Protein AF-A0A3L7VH81-F1 (afdb_monomer_lite)

pLDDT: mean 81.97, std 15.49, range [39.56, 95.44]

Foldseek 3Di:
DDDDPVLCVVQPPCSLLCCQQPVPLVVVCVPDPDNDQAAEDQDPSNLSVVVVDPHWYKHWAAPPDDPDQPADDADRTTIHTRPVCSVVRVVVNVVSNVVSVPDDPCVVVVVVVVVVVVVVVD

Secondary structure (DSSP, 8-state):
-PPPHHHHHHHGGGHHHHIIIIIIIHHHHHT-SS--S-EEES-GGGGGGGGG-SS-EEEEEETTS-TT-S-EEETTEEEEE-GGGGGGHHHHHHHHHHHHTTS-SSHHHHHHHHHHHHHHT-

Sequence (122 aa):
MKVTRAQQILYGPTLHGHLHGQQIGGALLAESRIAPSVVLTDHDGMLHVRSHTKLPVALVRPLDGEPGAIGFTVGAAHICPHPNDAADEPVLRERLIALAAAVDLREPFERIRAAIDEAQRH

Structure (mmCIF, N/CA/C/O backbone):
data_AF-A0A3L7VH81-F1
#
_entry.id   AF-A0A3L7VH81-F1
#
loop_
_atom_site.group_PDB
_atom_site.id
_atom_site.type_symbol
_atom_site.label_atom_id
_atom_site.label_alt_id
_atom_site.label_comp_id
_atom_site.label_asym_id
_atom_site.label_entity_id
_atom_site.label_seq_id
_atom_site.pdbx_PDB_ins_code
_atom_site.Cartn_x
_atom_site.Cartn_y
_atom_site.Cartn_z
_atom_site.occupancy
_atom_site.B_iso_or_equiv
_atom_site.auth_seq_id
_atom_site.auth_comp_id
_atom_site.auth_asym_id
_atom_site.auth_atom_id
_atom_site.pdbx_PDB_model_num
ATOM 1 N N . MET A 1 1 ? -5.034 16.558 17.437 1.00 46.41 1 MET A N 1
ATOM 2 C CA . MET A 1 1 ? -3.939 17.552 17.544 1.00 46.41 1 MET A CA 1
ATOM 3 C C . MET A 1 1 ? -4.303 18.762 16.691 1.00 46.41 1 MET A C 1
ATOM 5 O O . MET A 1 1 ? -4.604 18.574 15.520 1.00 46.41 1 MET A O 1
ATOM 9 N N . LYS A 1 2 ? -4.383 19.969 17.268 1.00 39.56 2 LYS A N 1
ATOM 10 C CA . LYS A 1 2 ? -4.853 21.180 16.567 1.00 39.56 2 LYS A CA 1
ATOM 11 C C . LYS A 1 2 ? -3.643 21.940 16.014 1.00 39.56 2 LYS A C 1
ATOM 13 O O . LYS A 1 2 ? -2.798 22.373 16.790 1.00 39.56 2 LYS A O 1
ATOM 18 N N . VAL A 1 3 ? -3.547 22.060 14.691 1.00 46.62 3 VAL A N 1
ATOM 19 C CA . VAL A 1 3 ? -2.471 22.796 14.005 1.00 46.62 3 VAL A CA 1
ATOM 20 C C . VAL A 1 3 ? -2.460 24.255 14.471 1.00 46.62 3 VAL A C 1
ATOM 22 O O . VAL A 1 3 ? -3.508 24.902 14.512 1.00 46.62 3 VAL A O 1
ATOM 25 N N . THR A 1 4 ? -1.290 24.775 14.843 1.00 60.12 4 THR A N 1
ATOM 26 C CA . THR A 1 4 ? -1.159 26.163 15.312 1.00 60.12 4 THR A CA 1
ATOM 27 C C . THR A 1 4 ? -1.018 27.139 14.143 1.00 60.12 4 THR A C 1
ATOM 29 O O . THR A 1 4 ? -0.434 26.824 13.105 1.00 60.12 4 THR A O 1
ATOM 32 N N . ARG A 1 5 ? -1.508 28.370 14.323 1.00 50.38 5 ARG A N 1
ATOM 33 C CA . ARG A 1 5 ? -1.435 29.431 13.302 1.00 50.38 5 ARG A CA 1
ATOM 34 C C . ARG A 1 5 ? 0.009 29.766 12.899 1.00 50.38 5 ARG A C 1
ATOM 36 O O . ARG A 1 5 ? 0.254 30.106 11.750 1.00 50.38 5 ARG A O 1
ATOM 43 N N . ALA A 1 6 ? 0.967 29.597 13.811 1.00 59.94 6 ALA A N 1
ATOM 44 C CA . ALA A 1 6 ? 2.391 29.759 13.526 1.00 59.94 6 ALA A CA 1
ATOM 45 C C . ALA A 1 6 ? 2.921 28.685 12.556 1.00 59.94 6 ALA A C 1
ATOM 47 O O . ALA A 1 6 ? 3.645 29.014 11.622 1.00 59.94 6 ALA A O 1
ATOM 48 N N . GLN A 1 7 ? 2.508 27.421 12.712 1.00 51.53 7 GLN A N 1
ATOM 49 C CA . GLN A 1 7 ? 2.886 26.329 11.803 1.00 51.53 7 GLN A CA 1
ATOM 50 C C . GLN A 1 7 ? 2.276 26.510 10.404 1.00 51.53 7 GLN A C 1
ATOM 52 O O . GLN A 1 7 ? 2.946 26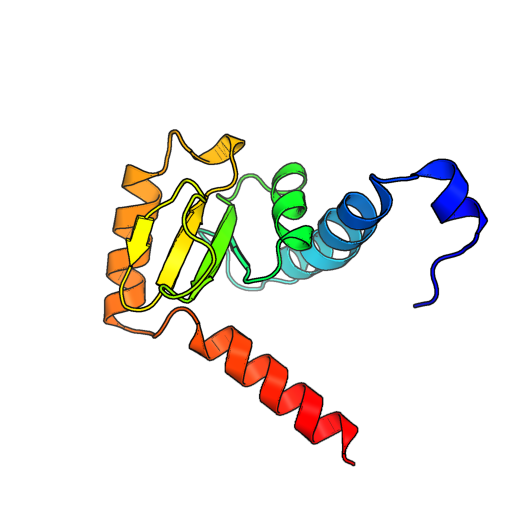.256 9.408 1.00 51.53 7 GLN A O 1
ATOM 57 N N . GLN A 1 8 ? 1.045 27.024 10.303 1.00 55.41 8 GLN A N 1
ATOM 58 C CA . GLN A 1 8 ? 0.452 27.384 9.006 1.00 55.41 8 GLN A CA 1
ATOM 59 C C . GLN A 1 8 ? 1.226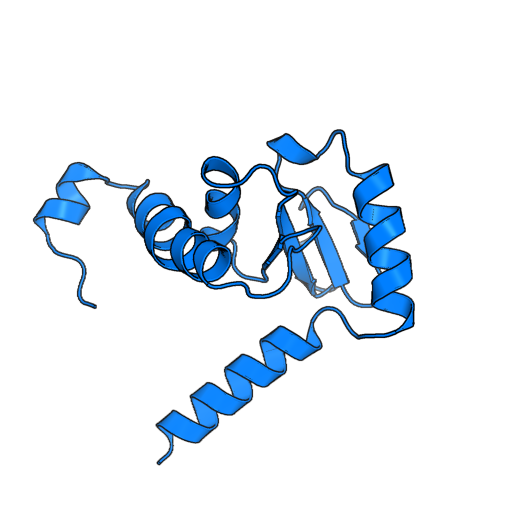 28.492 8.282 1.00 55.41 8 GLN A C 1
ATOM 61 O O . GLN A 1 8 ? 1.357 28.442 7.062 1.00 55.41 8 GLN A O 1
ATOM 66 N N . ILE A 1 9 ? 1.761 29.464 9.024 1.00 54.75 9 ILE A N 1
ATOM 67 C CA . ILE A 1 9 ? 2.555 30.565 8.462 1.00 54.75 9 ILE A CA 1
ATOM 68 C C . ILE A 1 9 ? 3.952 30.084 8.036 1.00 54.75 9 ILE A C 1
ATOM 70 O O . ILE A 1 9 ? 4.440 30.502 6.992 1.00 54.75 9 ILE A O 1
ATOM 74 N N . LEU A 1 10 ? 4.578 29.191 8.810 1.00 51.09 10 LEU A N 1
ATOM 75 C CA . LEU A 1 10 ? 5.924 28.671 8.535 1.00 51.09 10 LEU A CA 1
ATOM 76 C C . LEU A 1 10 ? 5.979 27.675 7.369 1.00 51.09 10 LEU A C 1
ATOM 78 O O . LEU A 1 10 ? 6.971 27.660 6.646 1.00 51.09 10 LEU A O 1
ATOM 82 N N . TYR A 1 11 ? 4.942 26.852 7.185 1.00 47.41 11 TYR A N 1
ATOM 83 C CA . TYR A 1 11 ? 4.970 25.751 6.211 1.00 47.41 11 TYR A CA 1
ATOM 84 C C . TYR A 1 11 ? 3.990 25.920 5.039 1.00 47.41 11 TYR A C 1
ATOM 86 O O . TYR A 1 11 ? 4.099 25.201 4.053 1.00 47.41 11 TYR A O 1
ATOM 94 N N . GLY A 1 12 ? 3.046 26.867 5.078 1.00 64.56 12 GLY A N 1
ATOM 95 C CA . GLY A 1 12 ? 2.160 27.162 3.941 1.00 64.56 12 GLY A CA 1
ATOM 96 C C . GLY A 1 12 ? 1.541 25.899 3.293 1.00 64.56 12 GLY A C 1
ATOM 97 O O . GLY A 1 12 ? 1.042 25.033 4.016 1.00 64.56 12 GLY A O 1
ATOM 98 N N . PRO A 1 13 ? 1.572 25.737 1.954 1.00 52.53 13 PRO A N 1
ATOM 99 C CA . PRO A 1 13 ? 1.029 24.557 1.268 1.00 52.53 13 PRO A CA 1
ATOM 100 C C . PRO A 1 13 ? 1.803 23.243 1.520 1.00 52.53 13 PRO A C 1
ATOM 102 O O . PRO A 1 13 ? 1.270 22.174 1.231 1.00 52.53 13 PRO A O 1
ATOM 105 N N . THR A 1 14 ? 3.014 23.272 2.097 1.00 52.62 14 THR A N 1
ATOM 106 C CA . THR A 1 14 ? 3.796 22.059 2.436 1.00 52.62 14 THR A CA 1
ATOM 107 C C . THR A 1 14 ? 3.474 21.498 3.825 1.00 52.62 14 THR A C 1
ATOM 109 O O . THR A 1 14 ? 3.968 20.434 4.207 1.00 52.62 14 THR A O 1
ATOM 112 N N . LEU A 1 15 ? 2.581 22.160 4.569 1.00 53.03 15 LEU A N 1
ATOM 113 C CA . LEU A 1 15 ? 2.155 21.759 5.909 1.00 53.03 15 LEU A CA 1
ATOM 114 C C . LEU A 1 15 ? 1.528 20.357 5.951 1.00 53.03 15 LEU A C 1
ATOM 116 O O . LEU A 1 15 ? 1.774 19.609 6.897 1.00 53.03 15 LEU A O 1
ATOM 120 N N . HIS A 1 16 ? 0.762 19.977 4.921 1.00 52.84 16 HIS A N 1
ATOM 121 C CA . HIS A 1 16 ? 0.211 18.622 4.829 1.00 52.84 16 HIS A CA 1
ATOM 122 C C . HIS A 1 16 ? 1.329 17.583 4.677 1.00 52.84 16 HIS A C 1
ATOM 124 O O . HIS A 1 16 ? 1.324 16.596 5.402 1.00 52.84 16 HIS A O 1
ATOM 130 N N . GLY A 1 17 ? 2.333 17.823 3.827 1.00 53.03 17 GLY A N 1
ATOM 131 C CA . GLY A 1 17 ? 3.459 16.900 3.648 1.00 53.03 17 GLY A CA 1
ATOM 132 C C . GLY A 1 17 ? 4.321 16.730 4.904 1.00 53.03 17 GLY A C 1
ATOM 133 O O . GLY A 1 17 ? 4.740 15.615 5.210 1.00 53.03 17 GLY A O 1
ATOM 134 N N . HIS A 1 18 ? 4.531 17.803 5.675 1.00 50.84 18 HIS A N 1
ATOM 135 C CA . HIS A 1 18 ? 5.312 17.755 6.916 1.00 50.84 18 HIS A CA 1
ATOM 136 C C . HIS A 1 18 ? 4.587 17.002 8.049 1.00 50.84 18 HIS A C 1
ATOM 138 O O . HIS A 1 18 ? 5.179 16.129 8.685 1.00 50.84 18 HIS A O 1
ATOM 144 N N . LEU A 1 19 ? 3.294 17.275 8.274 1.00 58.25 19 LEU A N 1
ATOM 145 C CA . LEU A 1 19 ? 2.506 16.594 9.315 1.00 58.25 19 LEU A CA 1
ATOM 146 C C . LEU A 1 19 ? 2.257 15.118 8.970 1.00 58.25 19 LEU A C 1
ATOM 148 O O . LEU A 1 19 ? 2.455 14.238 9.807 1.00 58.25 19 LEU A O 1
ATOM 152 N N . HIS A 1 20 ? 1.858 14.834 7.730 1.00 58.06 20 HIS A N 1
ATOM 153 C CA . HIS A 1 20 ? 1.550 13.476 7.296 1.00 58.06 20 HIS A CA 1
ATOM 154 C C . HIS A 1 20 ? 2.830 12.640 7.121 1.00 58.06 20 HIS A C 1
ATOM 156 O O . HIS A 1 20 ? 2.947 11.561 7.704 1.00 58.06 20 HIS A O 1
ATOM 162 N N . GLY A 1 21 ? 3.827 13.140 6.390 1.00 60.38 21 GLY A N 1
ATOM 163 C CA . GLY A 1 21 ? 5.043 12.380 6.097 1.00 60.38 21 GLY A CA 1
ATOM 164 C C . GLY A 1 21 ? 5.920 12.119 7.323 1.00 60.38 21 GLY A C 1
ATOM 165 O O . GLY A 1 21 ? 6.317 10.978 7.557 1.00 60.38 21 GLY A O 1
ATOM 166 N N . GLN A 1 22 ? 6.219 13.153 8.116 1.00 62.84 22 GLN A N 1
ATOM 167 C CA . GLN A 1 22 ? 7.210 13.039 9.190 1.00 62.84 22 GLN A CA 1
ATOM 168 C C . GLN A 1 22 ? 6.603 12.581 10.519 1.00 62.84 22 GLN A C 1
ATOM 170 O O . GLN A 1 22 ? 7.131 11.660 11.140 1.00 62.84 22 GLN A O 1
ATOM 175 N N . GLN A 1 23 ? 5.509 13.204 10.970 1.00 66.56 23 GLN A N 1
ATOM 176 C CA . GLN A 1 23 ? 4.978 12.931 12.312 1.00 66.56 23 GLN A CA 1
ATOM 177 C C . GLN A 1 23 ? 4.168 11.636 12.389 1.00 66.56 23 GLN A C 1
ATOM 179 O O . GLN A 1 23 ? 4.234 10.952 13.404 1.00 66.56 23 GLN A O 1
ATOM 184 N N . ILE A 1 24 ? 3.420 11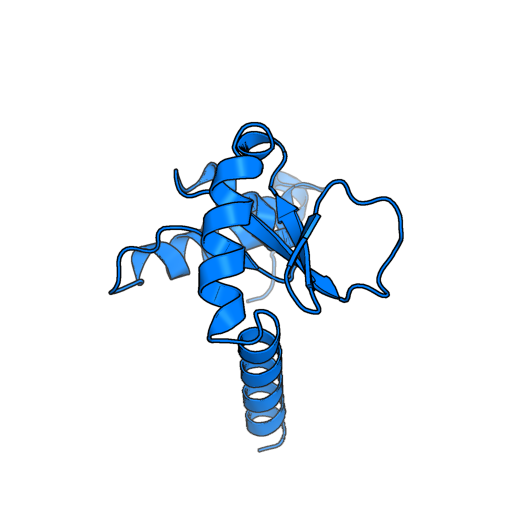.291 11.337 1.00 71.31 24 ILE A N 1
ATOM 185 C CA . ILE A 1 24 ? 2.599 10.072 11.314 1.00 71.31 24 ILE A CA 1
ATOM 186 C C . ILE A 1 24 ? 3.356 8.944 10.612 1.00 71.31 24 ILE A C 1
ATOM 188 O O . ILE A 1 24 ? 3.627 7.916 11.228 1.00 71.31 24 ILE A O 1
ATOM 192 N N . GLY A 1 25 ? 3.755 9.143 9.351 1.00 73.81 25 GLY A N 1
ATOM 193 C CA . GLY A 1 25 ? 4.433 8.106 8.568 1.00 73.81 25 GLY A CA 1
ATOM 194 C C . GLY A 1 25 ? 5.758 7.650 9.188 1.00 73.81 25 GLY A C 1
ATOM 195 O O . GLY A 1 25 ? 5.985 6.453 9.359 1.00 73.81 25 GLY A O 1
ATOM 196 N N . GLY A 1 26 ? 6.610 8.600 9.587 1.00 75.50 26 GLY A N 1
ATOM 197 C CA . GLY A 1 26 ? 7.884 8.301 10.247 1.00 75.50 26 GLY A CA 1
ATOM 198 C C . GLY A 1 26 ? 7.725 7.547 11.572 1.00 75.50 26 GLY A C 1
ATOM 199 O O . GLY A 1 26 ? 8.445 6.581 11.813 1.00 75.50 26 GLY A O 1
ATOM 200 N N . ALA A 1 27 ? 6.753 7.936 12.404 1.00 79.62 27 ALA A N 1
ATOM 201 C CA . ALA A 1 27 ? 6.488 7.268 13.678 1.00 79.62 27 ALA A CA 1
ATOM 202 C C . ALA A 1 27 ? 5.975 5.829 13.489 1.00 79.62 27 ALA A C 1
ATOM 204 O O . ALA A 1 27 ? 6.456 4.917 14.158 1.00 79.62 27 ALA A O 1
ATOM 205 N N . LEU A 1 28 ? 5.053 5.610 12.543 1.00 82.31 28 LEU A N 1
ATOM 206 C CA . LEU A 1 28 ? 4.531 4.274 12.231 1.00 82.31 28 LEU A CA 1
ATOM 207 C C . LEU A 1 28 ? 5.628 3.326 11.729 1.00 82.31 28 LEU A C 1
ATOM 209 O O . LEU A 1 28 ? 5.651 2.159 12.109 1.00 82.31 28 LEU A O 1
ATOM 213 N N . LEU A 1 29 ? 6.552 3.826 10.903 1.00 83.81 29 LEU A N 1
ATOM 214 C CA . LEU A 1 29 ? 7.687 3.033 10.427 1.00 83.81 29 LEU A CA 1
ATOM 215 C C . LEU A 1 29 ? 8.678 2.706 11.545 1.00 83.81 29 LEU A C 1
ATOM 217 O O . LEU A 1 29 ? 9.185 1.587 11.585 1.00 83.81 29 LEU A O 1
ATOM 221 N N . ALA A 1 30 ? 8.937 3.655 12.447 1.00 82.31 30 ALA A N 1
ATOM 222 C CA . ALA A 1 30 ? 9.833 3.447 13.581 1.00 82.31 30 ALA A CA 1
ATOM 223 C C . ALA A 1 30 ? 9.304 2.386 14.560 1.00 82.31 30 ALA A C 1
ATOM 225 O O . ALA A 1 30 ? 10.101 1.628 15.104 1.00 82.31 30 ALA A O 1
ATOM 226 N N . GLU A 1 31 ? 7.981 2.297 14.744 1.00 83.88 31 GLU A N 1
ATOM 227 C CA . GLU A 1 31 ? 7.360 1.289 15.617 1.00 83.88 31 GLU A CA 1
ATOM 228 C C . GLU A 1 31 ? 7.026 -0.045 14.935 1.00 83.88 31 GLU A C 1
ATOM 230 O O . GLU A 1 31 ? 6.488 -0.969 15.556 1.00 83.88 31 GLU A O 1
ATOM 235 N N . SER A 1 32 ? 7.354 -0.190 13.650 1.00 81.06 32 SER A N 1
ATOM 236 C CA . SER A 1 32 ? 7.132 -1.449 12.947 1.00 81.06 32 SER A CA 1
ATOM 237 C C . SER A 1 32 ? 8.057 -2.540 13.489 1.00 81.06 32 SER A C 1
ATOM 239 O O . SER A 1 32 ? 9.267 -2.525 13.278 1.00 81.06 32 SER A O 1
ATOM 241 N N . ARG A 1 33 ? 7.476 -3.549 14.150 1.00 82.31 33 ARG A N 1
ATOM 242 C CA . ARG A 1 33 ? 8.217 -4.713 14.680 1.00 82.31 33 ARG A CA 1
ATOM 243 C C . ARG A 1 33 ? 8.717 -5.667 13.593 1.00 82.31 33 ARG A C 1
ATOM 245 O O . ARG A 1 33 ? 9.601 -6.479 13.847 1.00 82.31 33 ARG A O 1
ATOM 252 N N . ILE A 1 34 ? 8.130 -5.590 12.401 1.00 85.50 34 ILE A N 1
ATOM 253 C CA . ILE A 1 34 ? 8.522 -6.357 11.216 1.00 85.50 34 ILE A CA 1
ATOM 254 C C . ILE A 1 34 ? 9.161 -5.377 10.236 1.00 85.50 34 ILE A C 1
ATOM 256 O O . ILE A 1 34 ? 8.604 -4.308 10.002 1.00 85.50 34 ILE A O 1
ATOM 260 N N . ALA A 1 35 ? 10.306 -5.734 9.652 1.00 84.31 35 ALA A N 1
ATOM 261 C CA . ALA A 1 35 ? 10.942 -4.927 8.615 1.00 84.31 35 ALA A CA 1
ATOM 262 C C . ALA A 1 35 ? 10.117 -5.015 7.313 1.00 84.31 35 ALA A C 1
ATOM 264 O O . ALA A 1 35 ? 10.129 -6.069 6.670 1.00 84.31 35 ALA A O 1
ATOM 265 N N . PRO A 1 36 ? 9.383 -3.957 6.912 1.00 89.06 36 PRO A N 1
ATOM 266 C CA . PRO A 1 36 ? 8.589 -4.002 5.696 1.00 89.06 36 PRO A CA 1
ATOM 267 C C . PRO A 1 36 ? 9.492 -3.885 4.466 1.00 89.06 36 PRO A C 1
ATOM 269 O O . PRO A 1 36 ? 10.562 -3.280 4.514 1.00 89.06 36 PRO A O 1
ATOM 272 N N . SER A 1 37 ? 9.042 -4.435 3.340 1.00 90.81 37 SER A N 1
ATOM 273 C CA . SER A 1 37 ? 9.733 -4.329 2.046 1.00 90.81 37 SER A CA 1
ATOM 274 C C . SER A 1 37 ? 9.138 -3.257 1.124 1.00 90.81 37 SER A C 1
ATOM 276 O O . SER A 1 37 ? 9.756 -2.906 0.119 1.00 90.81 37 SER A O 1
ATOM 278 N N . VAL A 1 38 ? 7.949 -2.753 1.464 1.00 92.31 38 VAL A N 1
ATOM 279 C CA . VAL A 1 38 ? 7.186 -1.716 0.760 1.00 92.31 38 VAL A CA 1
ATOM 280 C C . VAL A 1 38 ? 6.246 -1.028 1.750 1.00 92.31 38 VAL A C 1
ATOM 282 O O . VAL A 1 38 ? 5.783 -1.655 2.705 1.00 92.31 38 VAL A O 1
ATOM 285 N N . VAL A 1 39 ? 5.955 0.250 1.519 1.00 93.31 39 VAL A N 1
ATOM 286 C CA . VAL A 1 39 ? 4.924 1.002 2.239 1.00 93.31 39 VAL A CA 1
ATOM 287 C C . VAL A 1 39 ? 3.760 1.271 1.295 1.00 93.31 39 VAL A C 1
ATOM 289 O O . VAL A 1 39 ? 3.932 1.890 0.246 1.00 93.31 39 VAL A O 1
ATOM 292 N N . LEU A 1 40 ? 2.571 0.821 1.687 1.00 94.38 40 LEU A N 1
ATOM 293 C CA . LEU A 1 40 ? 1.327 1.096 0.981 1.00 94.38 40 LEU A CA 1
ATOM 294 C C . LEU A 1 40 ? 0.479 2.061 1.801 1.00 94.38 40 LEU A C 1
ATOM 296 O O . LEU A 1 40 ? 0.379 1.940 3.022 1.00 94.38 40 LEU A O 1
ATOM 300 N N . THR A 1 41 ? -0.147 3.008 1.123 1.00 93.31 41 THR A N 1
ATOM 301 C CA . THR A 1 41 ? -1.100 3.940 1.722 1.00 93.31 41 THR A CA 1
ATOM 302 C C . THR A 1 41 ? -2.249 4.165 0.762 1.00 93.31 41 THR A C 1
ATOM 304 O O . THR A 1 41 ? -2.064 4.025 -0.436 1.00 93.31 41 THR A O 1
ATOM 307 N N . ASP A 1 42 ? -3.421 4.536 1.251 1.00 92.38 42 ASP A N 1
ATOM 308 C CA . ASP A 1 42 ? -4.557 4.948 0.429 1.00 92.38 42 ASP A CA 1
ATOM 309 C C . ASP A 1 42 ? -4.894 6.441 0.609 1.00 92.38 42 ASP A C 1
ATOM 3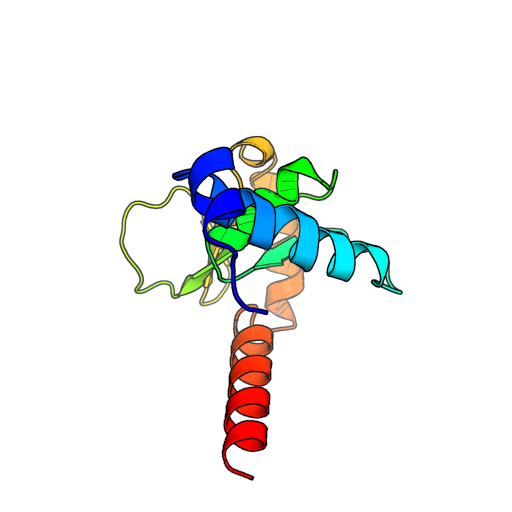11 O O . ASP A 1 42 ? -5.983 6.899 0.267 1.00 92.38 42 ASP A O 1
ATOM 315 N N . HIS A 1 43 ? -3.939 7.216 1.138 1.00 89.31 43 HIS A N 1
ATOM 316 C CA . HIS A 1 43 ? -4.067 8.651 1.356 1.00 89.31 43 HIS A CA 1
ATOM 317 C C . HIS A 1 43 ? -2.899 9.415 0.717 1.00 89.31 43 HIS A C 1
ATOM 319 O O . HIS A 1 43 ? -1.754 9.289 1.150 1.00 89.31 43 HIS A O 1
ATOM 325 N N . ASP A 1 44 ? -3.177 10.298 -0.247 1.00 86.31 44 ASP A N 1
ATOM 326 C CA . ASP A 1 44 ? -2.162 11.067 -0.991 1.00 86.31 44 ASP A CA 1
ATOM 327 C C . ASP A 1 44 ? -1.145 11.791 -0.092 1.00 86.31 44 ASP A C 1
ATOM 329 O O . ASP A 1 44 ? 0.061 11.740 -0.326 1.00 86.31 44 ASP A O 1
ATOM 333 N N . GLY A 1 45 ? -1.606 12.410 1.000 1.00 83.44 45 GLY A N 1
ATOM 334 C CA . GLY A 1 45 ? -0.726 13.083 1.964 1.00 83.44 45 GLY A CA 1
ATOM 335 C C . GLY A 1 45 ? 0.389 12.193 2.541 1.00 83.44 45 GLY A C 1
ATOM 336 O O . GLY A 1 45 ? 1.476 12.700 2.823 1.00 83.44 45 GLY A O 1
ATOM 337 N N . MET A 1 46 ? 0.162 10.879 2.663 1.00 87.69 46 MET A N 1
ATOM 338 C CA . MET A 1 46 ? 1.145 9.917 3.179 1.00 87.69 46 MET A CA 1
ATOM 339 C C . MET A 1 46 ? 2.263 9.595 2.187 1.00 87.69 46 MET A C 1
ATOM 341 O O . MET A 1 46 ? 3.304 9.112 2.622 1.00 87.69 46 MET A O 1
ATOM 345 N N . LEU A 1 47 ? 2.124 9.913 0.893 1.00 88.50 47 LEU A N 1
ATOM 346 C CA . LEU A 1 47 ? 3.203 9.715 -0.086 1.00 88.50 47 LEU A CA 1
ATOM 347 C C . LEU A 1 47 ? 4.49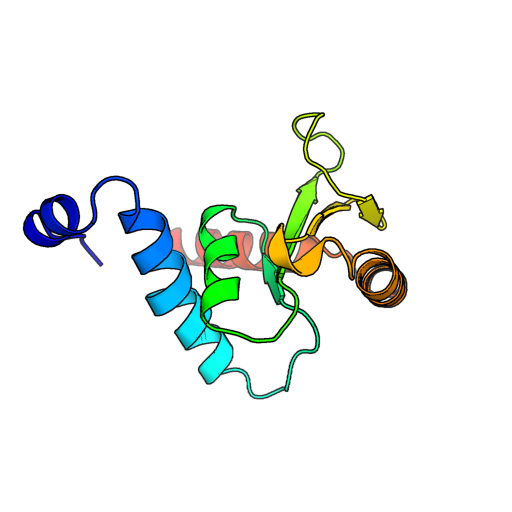9 10.440 0.319 1.00 88.50 47 LEU A C 1
ATOM 349 O O . LEU A 1 47 ? 5.597 9.947 0.063 1.00 88.50 47 LEU A O 1
ATOM 353 N N . HIS A 1 48 ? 4.384 11.550 1.054 1.00 86.75 48 HIS A N 1
ATOM 354 C CA . HIS A 1 48 ? 5.516 12.306 1.598 1.00 86.75 48 HIS A CA 1
ATOM 355 C C . HIS A 1 48 ? 6.347 11.530 2.634 1.00 86.75 48 HIS A C 1
ATOM 357 O O . HIS A 1 48 ? 7.448 11.958 2.978 1.00 86.75 48 HIS A O 1
ATOM 363 N N . VAL A 1 49 ? 5.887 10.373 3.130 1.00 89.44 49 VAL A N 1
ATOM 364 C CA . VAL A 1 49 ? 6.723 9.501 3.973 1.00 89.44 49 VAL A CA 1
ATOM 365 C C . VAL A 1 49 ? 7.977 9.038 3.226 1.00 89.44 49 VAL A C 1
ATOM 367 O O . VAL A 1 49 ? 8.999 8.769 3.855 1.00 89.44 49 VAL A O 1
ATOM 370 N N . ARG A 1 50 ? 7.949 9.028 1.885 1.00 91.00 50 ARG A N 1
ATOM 371 C CA . ARG A 1 50 ? 9.075 8.611 1.047 1.00 91.00 50 ARG A CA 1
ATOM 372 C C . ARG A 1 50 ? 10.361 9.408 1.284 1.00 91.00 50 ARG A C 1
ATOM 374 O O . ARG A 1 50 ? 11.443 8.854 1.103 1.00 91.00 50 ARG A O 1
ATOM 381 N N . SER A 1 51 ? 10.285 10.667 1.728 1.00 89.00 51 SER A N 1
ATOM 382 C CA . SER A 1 51 ? 11.480 11.452 2.086 1.00 89.00 51 SER A CA 1
ATOM 383 C C . SER A 1 51 ? 12.129 11.019 3.407 1.00 89.00 51 SER A C 1
ATOM 385 O O . SER A 1 51 ? 13.231 11.459 3.720 1.00 89.00 51 SER A O 1
ATOM 387 N N . HIS A 1 52 ? 11.461 10.159 4.178 1.00 86.62 52 HIS A N 1
ATOM 388 C CA . HIS A 1 52 ? 11.876 9.707 5.507 1.00 86.62 52 HIS A CA 1
ATOM 389 C C . HIS A 1 52 ? 12.190 8.204 5.556 1.00 86.62 52 HIS A C 1
ATOM 391 O O . HIS A 1 52 ? 12.556 7.685 6.607 1.00 86.62 52 HIS A O 1
ATOM 397 N N . THR A 1 53 ? 12.068 7.493 4.431 1.00 88.00 53 THR A N 1
ATOM 398 C CA . THR A 1 53 ? 12.382 6.065 4.325 1.00 88.00 53 THR A CA 1
ATOM 399 C C . THR A 1 53 ? 13.044 5.736 2.992 1.00 88.00 53 THR A C 1
ATOM 401 O O . THR A 1 53 ? 12.839 6.416 1.988 1.00 88.00 53 THR A O 1
ATOM 404 N N . LYS A 1 54 ? 13.853 4.674 2.982 1.00 90.50 54 LYS A N 1
ATOM 405 C CA . LYS A 1 54 ? 14.416 4.093 1.752 1.00 90.50 54 LYS A CA 1
ATOM 406 C C . LYS A 1 54 ? 13.499 3.043 1.124 1.00 90.50 54 LYS A C 1
ATOM 408 O O . LYS A 1 54 ? 13.810 2.544 0.050 1.00 90.50 54 LYS A O 1
ATOM 413 N N . LEU A 1 55 ? 12.418 2.675 1.810 1.00 91.62 55 LEU A N 1
ATOM 414 C CA . LEU A 1 55 ? 11.440 1.732 1.287 1.00 91.62 55 LEU A CA 1
ATOM 415 C C . LEU A 1 55 ? 10.654 2.372 0.136 1.00 91.62 55 LEU A C 1
ATOM 417 O O . LEU A 1 55 ? 10.353 3.567 0.218 1.00 91.62 55 LEU A O 1
ATOM 421 N N . PRO A 1 56 ? 10.284 1.594 -0.894 1.00 93.50 56 PRO A N 1
ATOM 422 C CA . PRO A 1 56 ? 9.388 2.078 -1.930 1.00 93.50 56 PRO A CA 1
ATOM 423 C C . PRO A 1 56 ? 8.026 2.402 -1.315 1.00 93.50 56 PRO A C 1
ATOM 425 O O . PRO A 1 56 ? 7.518 1.644 -0.478 1.00 93.50 56 PRO A O 1
ATOM 428 N N . VAL A 1 57 ? 7.445 3.527 -1.725 1.00 93.88 57 VAL A N 1
ATOM 429 C CA . VAL A 1 57 ? 6.132 3.981 -1.252 1.00 93.88 57 VAL A CA 1
ATOM 430 C C . VAL A 1 57 ? 5.174 4.028 -2.433 1.00 93.88 57 VAL A C 1
ATOM 432 O O . VAL A 1 57 ? 5.504 4.588 -3.477 1.00 93.88 57 VAL A O 1
ATOM 435 N N . ALA A 1 58 ? 3.976 3.474 -2.270 1.00 94.88 58 ALA A N 1
ATOM 436 C CA . ALA A 1 58 ? 2.946 3.533 -3.298 1.00 94.88 58 ALA A CA 1
ATOM 437 C C . ALA A 1 58 ? 1.564 3.818 -2.715 1.00 94.88 58 ALA A C 1
ATOM 439 O O . ALA A 1 58 ? 1.230 3.402 -1.602 1.00 94.88 58 ALA A O 1
ATOM 440 N N . LEU A 1 59 ? 0.763 4.528 -3.502 1.00 94.00 59 LEU A N 1
ATOM 441 C CA . LEU A 1 59 ? -0.633 4.787 -3.213 1.00 94.00 59 LEU A CA 1
ATOM 442 C C . LEU A 1 59 ? -1.503 3.670 -3.793 1.00 94.00 59 LEU A C 1
ATOM 444 O O . LEU A 1 59 ? -1.325 3.280 -4.945 1.00 94.00 59 LEU A O 1
ATOM 448 N N . VAL A 1 60 ? -2.458 3.194 -3.007 1.00 94.75 60 VAL A N 1
ATOM 449 C CA . VAL A 1 60 ? -3.459 2.195 -3.371 1.00 94.75 60 VAL A CA 1
ATOM 450 C C . VAL A 1 60 ? -4.783 2.918 -3.580 1.00 94.75 60 VAL A C 1
ATOM 452 O O . VAL A 1 60 ? -5.271 3.601 -2.681 1.00 94.75 60 VAL A O 1
ATOM 455 N N . ARG A 1 61 ? -5.366 2.779 -4.769 1.00 91.44 61 ARG A N 1
ATOM 456 C CA . ARG A 1 61 ? -6.652 3.379 -5.137 1.00 91.44 61 ARG A CA 1
ATOM 457 C C . ARG A 1 61 ? -7.626 2.329 -5.676 1.00 91.44 61 ARG A C 1
ATOM 459 O O . ARG A 1 61 ? -7.189 1.304 -6.200 1.00 91.44 61 ARG A O 1
ATOM 466 N N . PRO A 1 62 ? -8.941 2.574 -5.592 1.00 90.12 62 PRO A N 1
ATOM 467 C CA . PRO A 1 62 ? -9.930 1.835 -6.373 1.00 90.12 62 PRO A CA 1
ATOM 468 C C . PRO A 1 62 ? -9.682 1.976 -7.886 1.00 90.12 62 PRO A C 1
ATOM 470 O O . PRO A 1 62 ? -9.205 3.017 -8.341 1.00 90.12 62 PRO A O 1
ATOM 473 N N . LEU A 1 63 ? -10.000 0.936 -8.664 1.00 84.25 63 LEU A N 1
ATOM 474 C CA . LEU A 1 63 ? -9.834 0.942 -10.128 1.00 84.25 63 LEU A CA 1
ATOM 475 C C . LEU A 1 63 ? -10.800 1.877 -10.864 1.00 84.25 63 LEU A C 1
ATOM 477 O O . LEU A 1 63 ? -10.498 2.311 -11.970 1.00 84.25 63 LEU A O 1
ATOM 481 N N . ASP A 1 64 ? -11.943 2.174 -10.260 1.00 81.38 64 ASP A N 1
ATOM 482 C CA . ASP A 1 64 ? -12.967 3.097 -10.752 1.00 81.38 64 ASP A CA 1
ATOM 483 C C . ASP A 1 64 ? -12.689 4.566 -10.378 1.00 81.38 64 ASP A C 1
ATOM 485 O O . ASP A 1 64 ? -13.516 5.439 -10.636 1.00 81.38 64 ASP A O 1
ATOM 489 N N . GLY A 1 65 ? -11.525 4.846 -9.780 1.00 67.56 65 GLY A N 1
ATOM 490 C CA . GLY A 1 65 ? -11.072 6.200 -9.469 1.00 67.56 65 GLY A CA 1
ATOM 491 C C . GLY A 1 65 ? -10.656 7.018 -10.699 1.00 67.56 65 GLY A C 1
ATOM 492 O O . GLY A 1 65 ? -10.608 6.523 -11.823 1.00 67.56 65 GLY A O 1
ATOM 493 N N . GLU A 1 66 ? -10.325 8.292 -10.465 1.00 62.16 66 GLU A N 1
ATOM 494 C CA . GLU A 1 66 ? -9.983 9.269 -11.509 1.00 62.16 66 GLU A CA 1
ATOM 495 C C . GLU A 1 66 ? -8.939 8.738 -12.521 1.00 62.16 66 GLU A C 1
ATOM 497 O O . GLU A 1 66 ? -7.793 8.447 -12.144 1.00 62.16 66 GLU A O 1
ATOM 502 N N . PRO A 1 67 ? -9.296 8.631 -13.815 1.00 55.28 67 PRO A N 1
ATOM 503 C CA . PRO A 1 67 ? -8.378 8.184 -14.851 1.00 55.28 67 PRO A CA 1
ATOM 504 C C . PRO A 1 67 ? -7.290 9.240 -15.097 1.00 55.28 67 PRO A C 1
ATOM 506 O O . PRO A 1 67 ? -7.579 10.409 -15.335 1.00 55.28 67 PRO A O 1
ATOM 509 N N . GLY A 1 68 ? -6.019 8.826 -15.069 1.00 60.88 68 GLY A N 1
ATOM 510 C CA . GLY A 1 68 ? -4.877 9.698 -15.392 1.00 60.88 68 GLY A CA 1
ATOM 511 C C . GLY A 1 68 ? -3.691 9.612 -14.431 1.00 60.88 68 GLY A C 1
ATOM 512 O O . GLY A 1 68 ? -2.624 10.144 -14.733 1.00 60.88 68 GLY A O 1
ATOM 513 N N . ALA A 1 69 ? -3.830 8.923 -13.297 1.00 69.06 69 ALA A N 1
ATOM 514 C CA . ALA A 1 69 ? -2.706 8.695 -12.395 1.00 69.06 69 ALA A CA 1
ATOM 515 C C . ALA A 1 69 ? -1.768 7.605 -12.948 1.00 69.06 69 ALA A C 1
ATOM 517 O O . ALA A 1 69 ? -2.176 6.453 -13.116 1.00 69.06 69 ALA A O 1
ATOM 518 N N . ILE A 1 70 ? -0.505 7.971 -13.199 1.00 82.38 70 ILE A N 1
ATOM 519 C CA . ILE A 1 70 ? 0.557 7.039 -13.608 1.00 82.38 70 ILE A CA 1
ATOM 520 C C . ILE A 1 70 ? 0.671 5.929 -12.556 1.00 82.38 70 ILE A C 1
ATOM 522 O O . ILE A 1 70 ? 0.773 6.199 -11.357 1.00 82.38 70 ILE A O 1
ATOM 526 N N . GLY A 1 71 ? 0.601 4.679 -13.003 1.00 89.88 71 GLY A N 1
ATOM 527 C CA . GLY A 1 71 ? 0.534 3.528 -12.118 1.00 89.88 71 GLY A CA 1
ATOM 528 C C . GLY A 1 71 ? 0.125 2.256 -12.843 1.00 89.88 71 GLY A C 1
ATOM 529 O O . GLY A 1 71 ? 0.095 2.200 -14.074 1.00 89.88 71 GLY A O 1
ATOM 530 N N . PHE A 1 72 ? -0.212 1.231 -12.068 1.00 93.00 72 PHE A N 1
ATOM 531 C CA . PHE A 1 72 ? -0.551 -0.084 -12.586 1.00 93.00 72 PHE A CA 1
ATOM 532 C C . PHE A 1 72 ? -1.581 -0.821 -11.748 1.00 93.00 72 PHE A C 1
ATOM 534 O O . PHE A 1 72 ? -1.665 -0.655 -10.537 1.00 93.00 72 PHE A O 1
ATOM 541 N N . THR A 1 73 ? -2.329 -1.704 -12.397 1.00 93.31 73 THR A N 1
ATOM 542 C CA . THR A 1 73 ? -3.351 -2.513 -11.738 1.00 93.31 73 THR A CA 1
ATOM 543 C C . THR A 1 73 ? -2.759 -3.764 -11.097 1.00 93.31 73 THR A C 1
ATOM 545 O O . THR A 1 73 ? -1.970 -4.478 -11.722 1.00 93.31 73 THR A O 1
ATOM 548 N N . VAL A 1 74 ? -3.192 -4.057 -9.868 1.00 93.00 74 VAL A N 1
ATOM 549 C CA . VAL A 1 74 ? -2.981 -5.336 -9.179 1.00 93.00 74 VAL A CA 1
ATOM 550 C C . VAL A 1 74 ? -4.285 -5.742 -8.495 1.00 93.00 74 VAL A C 1
ATOM 552 O O . VAL A 1 74 ? -4.763 -5.050 -7.597 1.00 93.00 74 VAL A O 1
ATOM 555 N N . GLY A 1 75 ? -4.870 -6.869 -8.911 1.00 89.12 75 GLY A N 1
ATOM 556 C CA . GLY A 1 75 ? -6.178 -7.299 -8.411 1.00 89.12 75 GLY A CA 1
ATOM 557 C C . GLY A 1 75 ? -7.254 -6.242 -8.684 1.00 89.12 75 GLY A C 1
ATOM 558 O O . GLY A 1 75 ? -7.392 -5.784 -9.815 1.00 89.12 75 GLY A O 1
ATOM 559 N N . ALA A 1 76 ? -7.987 -5.840 -7.642 1.00 88.75 76 ALA A N 1
ATOM 560 C CA . ALA A 1 76 ? -9.016 -4.795 -7.698 1.00 88.75 76 ALA A CA 1
ATOM 561 C C . ALA A 1 76 ? -8.491 -3.377 -7.370 1.00 88.75 76 ALA A C 1
ATOM 563 O O . ALA A 1 76 ? -9.283 -2.453 -7.165 1.00 88.75 76 ALA A O 1
ATOM 564 N N . ALA A 1 77 ? -7.169 -3.197 -7.291 1.00 92.69 77 ALA A N 1
ATOM 565 C CA . ALA A 1 77 ? -6.541 -1.933 -6.930 1.00 92.69 77 ALA A CA 1
ATOM 566 C C . ALA A 1 77 ? -5.706 -1.348 -8.076 1.00 92.69 77 ALA A C 1
ATOM 568 O O . ALA A 1 77 ? -5.032 -2.068 -8.818 1.00 92.69 77 ALA A O 1
ATOM 569 N N . HIS A 1 78 ? -5.705 -0.021 -8.172 1.00 93.88 78 HIS A N 1
ATOM 570 C CA . HIS A 1 78 ? -4.740 0.752 -8.946 1.00 93.88 78 HIS A CA 1
ATOM 571 C C . HIS A 1 78 ? -3.623 1.236 -8.023 1.00 93.88 78 HIS A C 1
ATOM 573 O O . HIS A 1 78 ? -3.883 1.872 -7.001 1.00 93.88 78 HIS A O 1
ATOM 579 N N . ILE A 1 79 ? -2.382 0.921 -8.372 1.00 94.69 79 ILE A N 1
ATOM 580 C CA . ILE A 1 79 ? -1.189 1.244 -7.596 1.00 94.69 79 ILE A CA 1
ATOM 581 C C . ILE A 1 79 ? -0.450 2.384 -8.285 1.00 94.69 79 ILE A C 1
ATOM 583 O O . ILE A 1 79 ? 0.009 2.232 -9.415 1.00 94.69 79 ILE A O 1
ATOM 587 N N . CYS A 1 80 ? -0.287 3.506 -7.593 1.00 93.94 80 CYS A N 1
ATOM 588 C CA . CYS A 1 80 ? 0.509 4.641 -8.055 1.00 93.94 80 CYS A CA 1
ATOM 589 C C . CYS A 1 80 ? 1.801 4.723 -7.232 1.00 93.94 80 CYS A C 1
ATOM 591 O O . CYS A 1 80 ? 1.753 5.176 -6.082 1.00 93.94 80 CYS A O 1
ATOM 593 N N . PRO A 1 81 ? 2.955 4.291 -7.770 1.00 94.06 81 PRO A N 1
ATOM 594 C CA . PRO A 1 81 ? 4.235 4.476 -7.097 1.00 94.06 81 PRO A CA 1
ATOM 595 C C . PRO A 1 81 ? 4.516 5.958 -6.850 1.00 94.06 81 PRO A C 1
ATOM 597 O O . PRO A 1 81 ? 4.132 6.822 -7.642 1.00 94.06 81 PRO A O 1
ATOM 600 N N . HIS A 1 82 ? 5.230 6.263 -5.770 1.00 93.25 82 HIS A N 1
ATOM 601 C CA . HIS A 1 82 ? 5.793 7.593 -5.593 1.00 93.25 82 HIS A CA 1
ATOM 602 C C . HIS A 1 82 ? 6.713 7.926 -6.792 1.00 93.25 82 HIS A C 1
ATOM 604 O O . HIS A 1 82 ? 7.444 7.043 -7.240 1.00 93.25 82 HIS A O 1
ATOM 610 N N . PRO A 1 83 ? 6.758 9.177 -7.300 1.00 89.69 83 PRO A N 1
ATOM 611 C CA . PRO A 1 83 ? 7.562 9.528 -8.479 1.00 89.69 83 PRO A CA 1
ATOM 612 C C . PRO A 1 83 ? 9.039 9.104 -8.401 1.00 89.69 83 PRO A C 1
ATOM 614 O O . PRO A 1 83 ? 9.601 8.627 -9.380 1.00 89.69 83 PRO A O 1
ATOM 617 N N . ASN A 1 84 ? 9.652 9.212 -7.217 1.00 90.31 84 ASN A N 1
ATOM 618 C CA . ASN A 1 84 ? 11.035 8.767 -6.974 1.00 90.31 84 ASN A CA 1
ATOM 619 C C . ASN A 1 84 ? 11.245 7.243 -7.051 1.00 90.31 84 ASN A C 1
ATOM 621 O O . ASN A 1 84 ? 12.391 6.812 -7.100 1.00 90.31 84 ASN A O 1
ATOM 625 N N . ASP A 1 85 ? 10.175 6.450 -7.042 1.00 89.25 85 ASP A N 1
ATOM 626 C CA . ASP A 1 85 ? 10.206 4.986 -7.122 1.00 89.25 85 ASP A CA 1
ATOM 627 C C . ASP A 1 85 ? 9.649 4.474 -8.465 1.00 89.25 85 ASP A C 1
ATOM 629 O O . ASP A 1 85 ? 9.557 3.268 -8.679 1.00 89.25 85 ASP A O 1
ATOM 633 N N . ALA A 1 86 ? 9.286 5.368 -9.396 1.00 84.94 86 ALA A N 1
ATOM 634 C CA . ALA A 1 86 ? 8.678 4.994 -10.676 1.00 84.94 86 ALA A CA 1
ATOM 635 C C . ALA A 1 86 ? 9.604 4.128 -11.553 1.00 84.94 86 ALA A C 1
ATOM 637 O O . ALA A 1 86 ? 9.131 3.278 -12.300 1.00 84.94 86 ALA A O 1
ATOM 638 N N . ALA A 1 87 ? 10.925 4.298 -11.441 1.00 87.56 87 ALA A N 1
ATOM 639 C CA . ALA A 1 87 ? 11.892 3.459 -12.154 1.00 87.56 87 ALA A CA 1
ATOM 640 C C . ALA A 1 87 ? 11.881 1.994 -11.672 1.00 87.56 87 ALA A C 1
ATOM 642 O O . ALA A 1 87 ? 12.160 1.088 -12.455 1.00 87.56 87 ALA A O 1
ATOM 643 N N . ASP A 1 88 ? 11.503 1.764 -10.412 1.00 88.94 88 ASP A N 1
ATOM 644 C CA . ASP A 1 88 ? 11.438 0.440 -9.788 1.00 88.94 88 ASP A CA 1
ATOM 645 C C . ASP A 1 88 ? 10.037 -0.193 -9.900 1.00 88.94 88 ASP A C 1
ATOM 647 O O . ASP A 1 88 ? 9.769 -1.244 -9.306 1.00 88.94 88 ASP A O 1
ATOM 651 N N . GLU A 1 89 ? 9.138 0.412 -10.690 1.00 91.88 89 GLU A N 1
ATOM 652 C CA . GLU A 1 89 ? 7.774 -0.075 -10.924 1.00 91.88 89 GLU A CA 1
ATOM 653 C C . GLU A 1 89 ? 7.711 -1.575 -11.269 1.00 91.88 89 GLU A C 1
ATOM 655 O O . GLU A 1 89 ? 6.874 -2.261 -10.680 1.00 91.88 89 GLU A O 1
ATOM 660 N N . PRO A 1 90 ? 8.564 -2.145 -12.150 1.00 92.75 90 PRO A N 1
ATOM 661 C CA . PRO A 1 90 ? 8.475 -3.565 -12.494 1.00 92.75 90 PRO A CA 1
ATOM 662 C C . PRO A 1 90 ? 8.688 -4.489 -11.287 1.00 92.75 90 PRO A C 1
ATOM 664 O O . PRO A 1 90 ? 7.934 -5.444 -11.098 1.00 92.75 90 PRO A O 1
ATOM 667 N N . VAL A 1 91 ? 9.668 -4.168 -10.437 1.00 92.50 91 VAL A N 1
ATOM 668 C CA . VAL A 1 91 ? 9.994 -4.944 -9.229 1.00 92.50 91 VAL A CA 1
ATOM 669 C C . VAL A 1 91 ? 8.893 -4.792 -8.185 1.00 92.50 91 VAL A C 1
ATOM 671 O O . VAL A 1 91 ? 8.495 -5.761 -7.534 1.00 92.50 91 VAL A O 1
ATOM 674 N N . LEU A 1 92 ? 8.374 -3.573 -8.023 1.00 93.81 92 LEU A N 1
ATOM 675 C CA . LEU A 1 92 ? 7.256 -3.312 -7.127 1.00 93.81 92 LEU A CA 1
ATOM 676 C C . LEU A 1 92 ? 5.999 -4.072 -7.575 1.00 93.81 92 LEU A C 1
ATOM 678 O O . LEU A 1 92 ? 5.342 -4.704 -6.747 1.00 93.81 92 LEU A O 1
ATOM 682 N N . ARG A 1 93 ? 5.695 -4.061 -8.878 1.00 95.44 93 ARG A N 1
ATOM 683 C CA . ARG A 1 93 ? 4.556 -4.777 -9.461 1.00 95.44 93 ARG A CA 1
ATOM 684 C C . ARG A 1 93 ? 4.636 -6.272 -9.172 1.00 95.44 93 ARG A C 1
ATOM 686 O O . ARG A 1 93 ? 3.654 -6.834 -8.697 1.00 95.44 93 ARG A O 1
ATOM 693 N N . GLU A 1 94 ? 5.784 -6.905 -9.402 1.00 94.75 94 GLU A N 1
ATOM 694 C CA . GLU A 1 94 ? 5.970 -8.339 -9.141 1.00 94.75 94 GLU A CA 1
ATOM 695 C C . GLU A 1 94 ? 5.687 -8.701 -7.672 1.00 94.75 94 GLU A C 1
ATOM 697 O O . GLU A 1 94 ? 4.910 -9.617 -7.386 1.00 94.75 94 GLU A O 1
ATOM 702 N N . ARG A 1 95 ? 6.241 -7.927 -6.729 1.00 93.50 95 ARG A N 1
ATOM 703 C CA . ARG A 1 95 ? 6.015 -8.128 -5.286 1.00 93.50 95 ARG A CA 1
ATOM 704 C C . ARG A 1 95 ? 4.546 -7.979 -4.902 1.00 93.50 95 ARG A C 1
ATOM 706 O O . ARG A 1 95 ? 4.037 -8.766 -4.104 1.00 93.50 95 ARG A O 1
ATOM 713 N N . LEU A 1 96 ? 3.869 -6.973 -5.452 1.00 95.25 96 LEU A N 1
ATOM 714 C CA . LEU A 1 96 ? 2.465 -6.715 -5.144 1.00 95.25 96 LEU A CA 1
ATOM 715 C C . LEU A 1 96 ? 1.529 -7.742 -5.775 1.00 95.25 96 LEU A C 1
ATOM 717 O O . LEU A 1 96 ? 0.536 -8.081 -5.143 1.00 95.25 96 LEU A O 1
ATOM 721 N N . ILE A 1 97 ? 1.849 -8.288 -6.952 1.00 95.12 97 ILE A N 1
ATOM 722 C CA . ILE A 1 97 ? 1.097 -9.408 -7.538 1.00 95.12 97 ILE A CA 1
ATOM 723 C C . ILE A 1 97 ? 1.143 -10.623 -6.608 1.00 95.12 97 ILE A C 1
ATOM 725 O O . ILE A 1 97 ? 0.102 -11.212 -6.322 1.00 95.12 97 ILE A O 1
ATOM 729 N N . ALA A 1 98 ? 2.326 -10.971 -6.093 1.00 93.06 98 ALA A N 1
ATOM 730 C CA . ALA A 1 98 ? 2.469 -12.085 -5.157 1.00 93.06 98 ALA A CA 1
ATOM 731 C C . ALA A 1 98 ? 1.675 -11.857 -3.858 1.00 93.06 98 ALA A C 1
ATOM 733 O O . ALA A 1 98 ? 1.033 -12.779 -3.359 1.00 93.06 98 ALA A O 1
ATOM 734 N N . LEU A 1 99 ? 1.676 -10.627 -3.332 1.00 91.62 99 LEU A N 1
ATOM 735 C CA . LEU A 1 99 ? 0.887 -10.270 -2.151 1.00 91.62 99 LEU A CA 1
ATOM 736 C C . LEU A 1 99 ? -0.623 -10.324 -2.435 1.00 91.62 99 LEU A C 1
ATOM 738 O O . LEU A 1 99 ? -1.375 -10.911 -1.660 1.00 91.62 99 LEU A O 1
ATOM 742 N N . ALA A 1 100 ? -1.061 -9.765 -3.563 1.00 93.38 100 ALA A N 1
ATOM 743 C CA . ALA A 1 100 ? -2.468 -9.698 -3.947 1.00 93.38 100 ALA A CA 1
ATOM 744 C C . ALA A 1 100 ? -3.091 -11.066 -4.262 1.00 93.38 100 ALA A C 1
ATOM 746 O O . ALA A 1 100 ? -4.310 -11.214 -4.230 1.00 93.38 100 ALA A O 1
ATOM 747 N N . ALA A 1 101 ? -2.269 -12.081 -4.538 1.00 93.50 101 ALA A N 1
ATOM 748 C CA . ALA A 1 101 ? -2.733 -13.460 -4.653 1.00 93.50 101 ALA A CA 1
ATOM 749 C C . ALA A 1 101 ? -3.234 -14.035 -3.312 1.00 93.50 101 ALA A C 1
ATOM 751 O O . ALA A 1 101 ? -4.001 -14.996 -3.313 1.00 93.50 101 ALA A O 1
ATOM 752 N N . ALA A 1 102 ? -2.801 -13.467 -2.181 1.00 92.38 102 ALA A N 1
ATOM 753 C CA . ALA A 1 102 ? -3.165 -13.923 -0.842 1.00 92.38 102 ALA A CA 1
ATOM 754 C C . ALA A 1 102 ? -4.132 -12.976 -0.113 1.00 92.38 102 ALA A C 1
ATOM 756 O O . ALA A 1 102 ? -4.885 -13.431 0.747 1.00 92.38 102 ALA A O 1
ATOM 757 N N . VAL A 1 103 ? -4.100 -11.673 -0.416 1.00 91.06 103 VAL A N 1
ATOM 758 C CA . VAL A 1 103 ? -4.893 -10.651 0.286 1.00 91.06 103 VAL A CA 1
ATOM 759 C C . VAL A 1 103 ? -5.439 -9.593 -0.672 1.00 91.06 103 VAL A C 1
ATOM 761 O O . VAL A 1 103 ? -4.768 -9.207 -1.625 1.00 91.06 103 VAL A O 1
ATOM 764 N N . ASP A 1 104 ? -6.628 -9.057 -0.393 1.00 93.19 104 ASP A N 1
ATOM 765 C CA . ASP A 1 104 ? -7.076 -7.814 -1.032 1.00 93.19 104 ASP A CA 1
ATOM 766 C C . ASP A 1 104 ? -6.257 -6.644 -0.463 1.00 93.19 104 ASP A C 1
ATOM 768 O O . ASP A 1 104 ? -6.238 -6.418 0.746 1.00 93.19 104 ASP A O 1
ATOM 772 N N . LEU A 1 105 ? -5.565 -5.898 -1.327 1.00 93.81 105 LEU A N 1
ATOM 773 C CA . LEU A 1 105 ? -4.695 -4.789 -0.920 1.00 93.81 105 LEU A CA 1
ATOM 774 C C . LEU A 1 105 ? -5.459 -3.596 -0.324 1.00 93.81 105 LEU A C 1
ATOM 776 O O . LEU A 1 105 ? -4.835 -2.739 0.304 1.00 93.81 105 LEU A O 1
ATOM 780 N N . ARG A 1 106 ? -6.778 -3.511 -0.521 1.00 93.62 106 ARG A N 1
ATOM 781 C CA . ARG A 1 106 ? -7.615 -2.413 -0.012 1.00 93.62 106 ARG A CA 1
ATOM 782 C C . ARG A 1 106 ? -8.255 -2.740 1.336 1.00 93.62 106 ARG A C 1
ATOM 784 O O . ARG A 1 106 ? -8.406 -1.848 2.171 1.00 93.62 106 ARG A O 1
ATOM 791 N N . GLU A 1 107 ? -8.585 -4.012 1.558 1.00 94.50 107 GLU A N 1
ATOM 792 C CA . GLU A 1 107 ? -9.309 -4.484 2.745 1.00 94.50 107 GLU A CA 1
ATOM 793 C C . GLU A 1 107 ? -8.674 -4.034 4.074 1.00 94.50 107 GLU A C 1
ATOM 795 O O . GLU A 1 107 ? -9.420 -3.572 4.941 1.00 94.50 107 GLU A O 1
ATOM 800 N N . PRO A 1 108 ? -7.333 -4.044 4.261 1.00 93.44 108 PRO A N 1
ATOM 801 C CA . PRO A 1 108 ? -6.736 -3.580 5.509 1.00 93.44 108 PRO A CA 1
ATOM 802 C C . PRO A 1 108 ? -7.095 -2.129 5.855 1.00 93.44 108 PRO A C 1
ATOM 804 O O . PRO A 1 108 ? -7.320 -1.820 7.027 1.00 93.44 108 PRO A O 1
ATOM 807 N N . PHE A 1 109 ? -7.175 -1.243 4.857 1.00 93.69 109 PHE A N 1
ATOM 808 C CA . PHE A 1 109 ? -7.536 0.160 5.071 1.00 93.69 109 PHE A CA 1
ATOM 809 C C . PHE A 1 109 ? -9.022 0.313 5.404 1.00 93.69 109 PHE A C 1
ATOM 811 O O . PHE A 1 109 ? -9.383 1.056 6.320 1.00 93.69 109 PHE A O 1
ATOM 818 N N . GLU A 1 110 ? -9.883 -0.420 4.695 1.00 93.75 110 GLU A N 1
ATOM 819 C CA . GLU A 1 110 ? -11.328 -0.450 4.939 1.00 93.75 110 GLU A CA 1
ATOM 820 C C . GLU A 1 110 ? -11.634 -0.953 6.356 1.00 93.75 110 GLU A C 1
ATOM 822 O O . GLU A 1 110 ? -12.403 -0.324 7.086 1.00 93.75 110 GLU A O 1
ATOM 827 N N . ARG A 1 111 ? -10.954 -2.018 6.794 1.00 95.00 111 ARG A N 1
ATOM 828 C CA . ARG A 1 111 ? -11.107 -2.585 8.138 1.00 95.00 111 ARG A CA 1
ATOM 829 C C . ARG A 1 111 ? -10.694 -1.611 9.240 1.00 95.00 111 ARG A C 1
ATOM 831 O O . ARG A 1 111 ? -11.389 -1.509 10.249 1.00 95.00 111 ARG A O 1
ATOM 838 N N . ILE A 1 112 ? -9.593 -0.876 9.057 1.00 92.69 112 ILE A N 1
ATOM 839 C CA . ILE A 1 112 ? -9.155 0.146 10.023 1.00 92.69 112 ILE A CA 1
ATOM 840 C C . ILE A 1 112 ? -10.193 1.269 10.126 1.00 92.69 112 ILE A C 1
ATOM 842 O O . ILE A 1 112 ? -10.543 1.663 11.238 1.00 92.69 112 ILE A O 1
ATOM 846 N N . ARG A 1 113 ? -10.716 1.763 8.996 1.00 93.06 113 ARG A N 1
ATOM 847 C CA . ARG A 1 113 ? -11.777 2.786 8.995 1.00 93.06 113 ARG A CA 1
ATOM 848 C C . ARG A 1 113 ? -13.031 2.294 9.708 1.00 93.06 113 ARG A C 1
ATOM 850 O O . ARG A 1 113 ? -13.518 2.984 10.596 1.00 93.06 113 ARG A O 1
ATOM 857 N N . ALA A 1 114 ? -13.487 1.082 9.392 1.00 93.62 114 ALA A N 1
ATOM 858 C CA . ALA A 1 114 ? -14.660 0.488 10.026 1.00 93.62 114 ALA A CA 1
ATOM 859 C C . ALA A 1 114 ? -14.508 0.392 11.554 1.00 93.62 114 ALA A C 1
ATOM 861 O O . ALA A 1 114 ? -15.423 0.774 12.283 1.00 93.62 114 ALA A O 1
ATOM 862 N N . ALA A 1 115 ? -13.340 -0.045 12.037 1.00 94.06 115 ALA A N 1
ATOM 863 C CA . ALA A 1 115 ? -13.052 -0.136 13.467 1.00 94.06 115 ALA A CA 1
ATOM 864 C C . ALA A 1 115 ? -13.003 1.242 14.156 1.00 94.06 115 ALA A C 1
ATOM 866 O O . ALA A 1 115 ? -13.501 1.394 15.271 1.00 94.06 115 ALA A O 1
ATOM 867 N N . ILE A 1 116 ? -12.423 2.257 13.502 1.00 92.38 116 ILE A N 1
ATOM 868 C CA . ILE A 1 116 ? -12.403 3.635 14.020 1.00 92.38 116 ILE A CA 1
ATOM 869 C C . ILE A 1 116 ? -13.827 4.197 14.097 1.00 92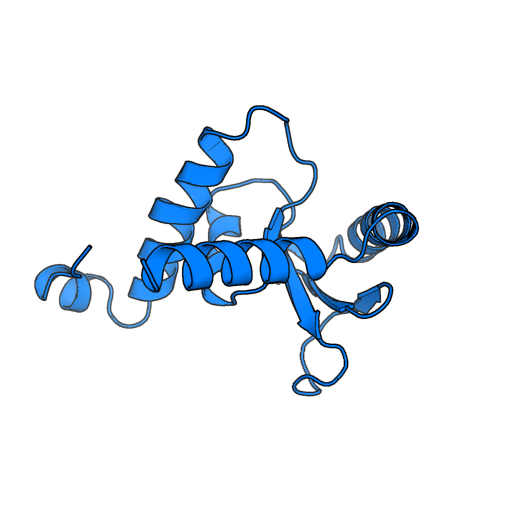.38 116 ILE A C 1
ATOM 871 O O . ILE A 1 116 ? -14.197 4.770 15.122 1.00 92.38 116 ILE A O 1
ATOM 875 N N . ASP A 1 117 ? -14.625 4.012 13.047 1.00 94.19 117 ASP A N 1
ATOM 876 C CA . ASP A 1 117 ? -16.007 4.491 12.994 1.00 94.19 117 ASP A CA 1
ATOM 877 C C . ASP A 1 117 ? -16.881 3.809 14.055 1.00 94.19 117 ASP A C 1
ATOM 879 O O . ASP A 1 117 ? -17.752 4.445 14.646 1.00 94.19 117 ASP A O 1
ATOM 883 N N . GLU A 1 118 ? -16.664 2.518 14.317 1.00 94.19 118 GLU A N 1
ATOM 884 C CA . GLU A 1 118 ? -17.340 1.791 15.394 1.00 94.19 118 GLU A CA 1
ATOM 885 C C . GLU A 1 118 ? -16.958 2.332 16.772 1.00 94.19 118 GLU A C 1
ATOM 887 O O . GLU A 1 118 ? -17.844 2.625 17.573 1.00 94.19 118 GLU A O 1
ATOM 892 N N . ALA A 1 119 ? -15.667 2.561 17.020 1.00 93.62 119 ALA A N 1
ATOM 893 C CA . ALA A 1 119 ? -15.189 3.113 18.284 1.00 93.62 119 ALA A CA 1
ATOM 894 C C . ALA A 1 119 ? -15.691 4.543 18.555 1.00 93.62 119 ALA A C 1
ATOM 896 O O . ALA A 1 119 ? -15.847 4.913 19.711 1.00 93.62 119 ALA A O 1
ATOM 897 N N . GLN A 1 120 ? -15.949 5.348 17.517 1.00 90.19 120 GLN A N 1
ATOM 898 C CA . GLN A 1 120 ? -16.482 6.712 17.659 1.00 90.19 120 GLN A CA 1
ATOM 899 C C . GLN A 1 120 ? -17.992 6.767 17.928 1.00 90.19 120 GLN A C 1
ATOM 901 O O . GLN A 1 120 ? -18.504 7.813 18.329 1.00 90.19 120 GLN A O 1
ATOM 906 N N . ARG A 1 121 ? -18.720 5.675 17.672 1.00 87.00 121 ARG A N 1
ATOM 907 C CA . ARG A 1 121 ? -20.163 5.569 17.950 1.00 87.00 121 ARG A CA 1
ATOM 908 C C . ARG A 1 121 ? -20.468 5.167 19.400 1.00 87.00 121 ARG A C 1
ATOM 910 O O . ARG A 1 121 ? -21.643 5.148 19.769 1.00 87.00 121 ARG A O 1
ATOM 917 N N . HIS A 1 122 ? -19.441 4.862 20.192 1.00 60.84 122 HIS A N 1
ATOM 918 C CA . HIS A 1 122 ? -19.503 4.484 21.606 1.00 60.84 122 HIS A CA 1
ATOM 919 C C . HIS A 1 122 ? -18.790 5.512 22.488 1.00 60.84 122 HIS A C 1
ATOM 921 O O . HIS A 1 122 ? -19.189 5.614 23.670 1.00 60.84 122 HIS A O 1
#

Radius of gyration: 15.74 Å; chains: 1; bounding box: 35×44×37 Å